Protein AF-A0A510IN25-F1 (afdb_monomer_lite)

Secondary structure (DSSP, 8-state):
--SSSSSSSTT----TT-SSS--S-HHHHHHHHHHHHHHHHHHHHHHHHHHHTT---SSPPPHHHHT--SGGGTTTS-HHHHIIIIIHHHHHHHHHTTPPPPS---HHHHHHHHTTT-TT-HHHHHHHHHHHHHHHH-

Sequence (138 aa):
MALLLLAAELRAAGCGNLFAARAGQPEVLDRMQAIYSEVADQLLQLEGELRRLELWQGEAPPAEALASTEPFCVDTLTLPQWLQFIFLPRMQMMIEQEVPLPRECGIAPIAEEFFKGRGGAAELVAILEAIDQRLQRG

Foldseek 3Di:
DPVVVVVPPVPPDPCPDPPPDDPDDVPVVVVLLVLLVVLLVLLVVLVVLCVVVVVDDPDQFDVVCVPDPDVLSVVRDDLSNSSPVPVSVVSVVCSVVSHQDALADPSLVVQCVSCPVPPDCVSSSVSVVVSNVSSNVD

Radius of gyration: 16.78 Å; chains: 1; bounding box: 36×35×44 Å

Structure (mmCIF, N/CA/C/O backbone):
data_AF-A0A510IN25-F1
#
_entry.id   AF-A0A510IN25-F1
#
loop_
_atom_site.group_PDB
_atom_site.id
_atom_site.type_symbol
_atom_site.label_atom_id
_atom_site.label_alt_id
_atom_site.label_comp_id
_atom_site.label_asym_id
_atom_site.label_entity_id
_atom_site.label_seq_id
_atom_site.pdbx_PDB_ins_code
_atom_site.Cartn_x
_atom_site.Cartn_y
_atom_site.Cartn_z
_atom_site.occupancy
_atom_site.B_iso_or_equiv
_atom_site.auth_seq_id
_atom_site.auth_comp_id
_atom_site.auth_asym_id
_atom_site.auth_atom_id
_atom_site.pdbx_PDB_model_num
ATOM 1 N N . MET A 1 1 ? 14.786 22.641 14.120 1.00 44.03 1 MET A N 1
ATOM 2 C CA . MET A 1 1 ? 14.776 23.453 12.879 1.00 44.03 1 MET A CA 1
ATOM 3 C C . MET A 1 1 ? 15.448 22.720 11.705 1.00 44.03 1 MET A C 1
ATOM 5 O O . MET A 1 1 ? 16.065 23.355 10.866 1.00 44.03 1 MET A O 1
ATOM 9 N N . ALA A 1 2 ? 15.315 21.387 11.637 1.00 37.66 2 ALA A N 1
ATOM 10 C CA . ALA A 1 2 ? 15.897 20.532 10.591 1.00 37.66 2 ALA A CA 1
ATOM 11 C C . ALA A 1 2 ? 14.834 19.653 9.894 1.00 37.66 2 ALA A C 1
ATOM 13 O O . ALA A 1 2 ? 15.171 18.750 9.143 1.00 37.66 2 ALA A O 1
ATOM 14 N N . LEU A 1 3 ? 13.548 19.929 10.141 1.00 33.16 3 LEU A N 1
ATOM 15 C CA . LEU A 1 3 ? 12.408 19.198 9.569 1.00 33.16 3 LEU A CA 1
ATOM 16 C C . LEU A 1 3 ? 11.685 19.974 8.454 1.00 33.16 3 LEU A C 1
ATOM 18 O O . LEU A 1 3 ? 10.772 19.447 7.838 1.00 33.16 3 LEU A O 1
ATOM 22 N N . LEU A 1 4 ? 12.118 21.201 8.143 1.00 34.25 4 LEU A N 1
ATOM 23 C CA . LEU A 1 4 ? 11.548 22.008 7.052 1.00 34.25 4 LEU A CA 1
ATOM 24 C C . LEU A 1 4 ? 12.339 21.923 5.735 1.00 34.25 4 LEU A C 1
ATOM 26 O O . LEU A 1 4 ? 11.950 22.558 4.762 1.00 34.25 4 LEU A O 1
ATOM 30 N N . LEU A 1 5 ? 13.421 21.137 5.676 1.00 33.31 5 LEU A N 1
ATOM 31 C CA . LEU A 1 5 ? 14.242 21.000 4.464 1.00 33.31 5 LEU A CA 1
ATOM 32 C C . LEU A 1 5 ? 13.906 19.774 3.603 1.00 33.31 5 LEU A C 1
ATOM 34 O O . LEU A 1 5 ? 14.292 19.760 2.445 1.00 33.31 5 LEU A O 1
ATOM 38 N N . LEU A 1 6 ? 13.129 18.800 4.095 1.00 37.12 6 LEU A N 1
ATOM 39 C CA . LEU A 1 6 ? 12.755 17.628 3.283 1.00 37.12 6 LEU A CA 1
ATOM 40 C C . LEU A 1 6 ? 11.427 17.796 2.519 1.00 37.12 6 LEU A C 1
ATOM 42 O O . LEU A 1 6 ? 11.153 17.049 1.589 1.00 37.12 6 LEU A O 1
ATOM 46 N N . ALA A 1 7 ? 10.615 18.802 2.862 1.00 35.59 7 ALA A N 1
ATOM 47 C CA . ALA A 1 7 ? 9.337 19.071 2.192 1.00 35.59 7 ALA A CA 1
ATOM 48 C C . ALA A 1 7 ? 9.435 20.110 1.053 1.00 35.59 7 ALA A C 1
ATOM 50 O O . ALA A 1 7 ? 8.430 20.420 0.416 1.00 35.59 7 ALA A O 1
ATOM 51 N N . ALA A 1 8 ? 10.627 20.661 0.788 1.00 32.22 8 ALA A N 1
ATOM 52 C CA . ALA A 1 8 ? 10.828 21.755 -0.168 1.00 32.22 8 ALA A CA 1
ATOM 53 C C . ALA A 1 8 ? 11.520 21.348 -1.486 1.00 32.22 8 ALA A C 1
ATOM 55 O O . ALA A 1 8 ? 11.583 22.168 -2.399 1.00 32.22 8 ALA A O 1
ATOM 56 N N . GLU A 1 9 ? 11.981 20.101 -1.637 1.00 29.67 9 GLU A N 1
ATOM 57 C CA . GLU A 1 9 ? 12.586 19.618 -2.897 1.00 29.67 9 GLU A CA 1
ATOM 58 C C . GLU A 1 9 ? 11.595 18.939 -3.862 1.00 29.67 9 GLU A C 1
ATOM 60 O O . GLU A 1 9 ? 11.953 18.621 -4.991 1.00 29.67 9 GLU A O 1
ATOM 65 N N . LEU A 1 10 ? 10.312 18.813 -3.504 1.00 37.06 10 LEU A N 1
ATOM 66 C CA . LEU A 1 10 ? 9.278 18.228 -4.379 1.00 37.06 10 LEU A CA 1
ATOM 67 C C . LEU A 1 10 ? 8.568 19.247 -5.296 1.00 37.06 10 LEU A C 1
ATOM 69 O O . LEU A 1 10 ? 7.432 19.031 -5.712 1.00 37.06 10 LEU A O 1
ATOM 73 N N . ARG A 1 11 ? 9.211 20.372 -5.645 1.00 40.06 11 ARG A N 1
ATOM 74 C CA . ARG A 1 11 ? 8.624 21.361 -6.576 1.00 40.06 11 ARG A CA 1
ATOM 75 C C . ARG A 1 11 ? 9.586 21.903 -7.636 1.00 40.06 11 ARG A C 1
ATOM 77 O O . ARG A 1 11 ? 9.495 23.071 -8.010 1.00 40.06 11 ARG A O 1
ATOM 84 N N . ALA A 1 12 ? 10.478 21.061 -8.156 1.00 36.91 12 ALA A N 1
ATOM 85 C CA . ALA A 1 12 ? 11.348 21.439 -9.271 1.00 36.91 12 ALA A CA 1
ATOM 86 C C . ALA A 1 12 ? 11.738 20.259 -10.180 1.00 36.91 12 ALA A C 1
ATOM 88 O O . ALA A 1 12 ? 12.915 19.983 -10.364 1.00 36.91 12 ALA A O 1
ATOM 89 N N . ALA A 1 13 ? 10.766 19.588 -10.799 1.00 35.78 13 ALA A N 1
ATOM 90 C CA . ALA A 1 13 ? 11.016 18.835 -12.031 1.00 35.78 13 ALA A CA 1
ATOM 91 C C . ALA A 1 13 ? 9.716 18.693 -12.829 1.00 35.78 13 ALA A C 1
ATOM 93 O O . ALA A 1 13 ? 9.072 17.651 -12.855 1.00 35.78 13 ALA A O 1
ATOM 94 N N . GLY A 1 14 ? 9.315 19.777 -13.495 1.00 48.75 14 GLY A N 1
ATOM 95 C CA . GLY A 1 14 ? 8.486 19.626 -14.681 1.00 48.75 14 GLY A CA 1
ATOM 96 C C . GLY A 1 14 ? 9.301 18.880 -15.732 1.00 48.75 14 GLY A C 1
ATOM 97 O O . GLY A 1 14 ? 10.194 19.468 -16.331 1.00 48.75 14 GLY A O 1
ATOM 98 N N . CYS A 1 15 ? 9.000 17.607 -15.960 1.00 32.53 15 CYS A N 1
ATOM 99 C CA . CYS A 1 15 ? 9.561 16.841 -17.069 1.00 32.53 15 CYS A CA 1
ATOM 100 C C . CYS A 1 15 ? 8.434 16.267 -17.925 1.00 32.53 15 CYS A C 1
ATOM 102 O O . CYS A 1 15 ? 8.283 15.061 -18.074 1.00 32.53 15 CYS A O 1
ATOM 104 N N . GLY A 1 16 ? 7.687 17.157 -18.581 1.00 40.94 16 GLY A N 1
ATOM 105 C CA . GLY A 1 16 ? 6.915 16.817 -19.777 1.00 40.94 16 GLY A CA 1
ATOM 106 C C . GLY A 1 16 ? 7.808 16.516 -20.988 1.00 40.94 16 GLY A C 1
ATOM 107 O O . GLY A 1 16 ? 7.538 17.037 -22.062 1.00 40.94 16 GLY A O 1
ATOM 108 N N . ASN A 1 17 ? 8.909 15.765 -20.829 1.00 39.22 17 ASN A N 1
ATOM 109 C CA . ASN A 1 17 ? 9.840 15.514 -21.935 1.00 39.22 17 ASN A CA 1
ATOM 110 C C . ASN A 1 17 ? 10.750 14.273 -21.790 1.00 39.22 17 ASN A C 1
ATOM 112 O O . ASN A 1 17 ? 11.894 14.301 -22.240 1.00 39.22 17 ASN A O 1
ATOM 116 N N . LEU A 1 18 ? 10.267 13.169 -21.207 1.00 41.44 18 LEU A N 1
ATOM 117 C CA . LEU A 1 18 ? 11.042 11.917 -21.107 1.00 41.44 18 LEU A CA 1
ATOM 118 C C . LEU A 1 18 ? 10.750 10.893 -22.229 1.00 41.44 18 LEU A C 1
ATOM 120 O O . LEU A 1 18 ? 11.073 9.725 -22.090 1.00 41.44 18 LEU A O 1
ATOM 124 N N . PHE A 1 19 ? 10.154 11.296 -23.358 1.00 44.94 19 PHE A N 1
ATOM 125 C CA . PHE A 1 19 ? 9.856 10.365 -24.466 1.00 44.94 19 PHE A CA 1
ATOM 126 C C . PHE A 1 19 ? 10.914 10.326 -25.587 1.00 44.94 19 PHE A C 1
ATOM 128 O O . PHE A 1 19 ? 10.835 9.473 -26.465 1.00 44.94 19 PHE A O 1
ATOM 135 N N . ALA A 1 20 ? 11.916 11.217 -25.597 1.00 40.91 20 ALA A N 1
ATOM 136 C CA . ALA A 1 20 ? 12.750 11.429 -26.793 1.00 40.91 20 ALA A CA 1
ATOM 137 C C . ALA A 1 20 ? 14.185 10.861 -26.755 1.00 40.91 20 ALA A C 1
ATOM 139 O O . ALA A 1 20 ? 14.884 10.957 -27.761 1.00 40.91 20 ALA A O 1
ATOM 140 N N . ALA A 1 21 ? 14.666 10.277 -25.652 1.00 36.53 21 ALA A N 1
ATOM 141 C CA . ALA A 1 21 ? 16.088 9.921 -25.543 1.00 36.53 21 ALA A CA 1
ATOM 142 C C . ALA A 1 21 ? 16.352 8.565 -24.875 1.00 36.53 21 ALA A C 1
ATOM 144 O O . ALA A 1 21 ? 17.020 8.491 -23.848 1.00 36.53 21 ALA A O 1
ATOM 145 N N . ARG A 1 22 ? 15.874 7.468 -25.477 1.00 41.62 22 ARG A N 1
ATOM 146 C CA . ARG A 1 22 ? 16.364 6.121 -25.130 1.00 41.62 22 ARG A CA 1
ATOM 147 C C . ARG A 1 22 ? 16.209 5.119 -26.280 1.00 41.62 22 ARG A C 1
ATOM 149 O O . ARG A 1 22 ? 15.559 4.088 -26.176 1.00 41.62 22 ARG A O 1
ATOM 156 N N . ALA A 1 23 ? 16.826 5.438 -27.417 1.00 42.41 23 ALA A N 1
ATOM 157 C CA . ALA A 1 23 ? 16.999 4.493 -28.516 1.00 42.41 23 ALA A CA 1
ATOM 158 C C . A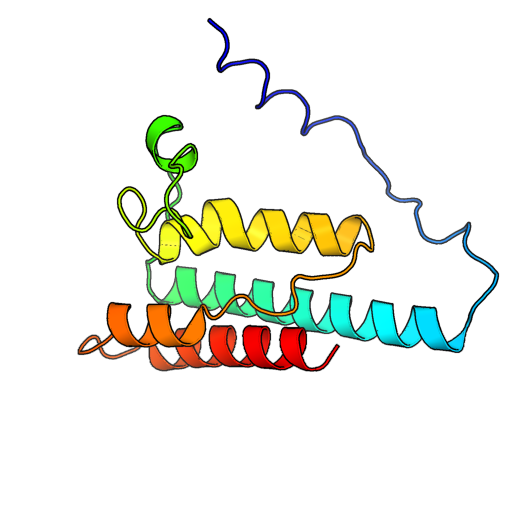LA A 1 23 ? 18.049 3.433 -28.125 1.00 42.41 23 ALA A C 1
ATOM 160 O O . ALA A 1 23 ? 19.218 3.775 -27.951 1.00 42.41 23 ALA A O 1
ATOM 161 N N . GLY A 1 24 ? 17.654 2.160 -27.983 1.00 41.59 24 GLY A N 1
ATOM 162 C CA . GLY A 1 24 ? 18.643 1.081 -27.856 1.00 41.59 24 GLY A CA 1
ATOM 163 C C . GLY A 1 24 ? 18.186 -0.328 -27.459 1.00 41.59 24 GLY A C 1
ATOM 164 O O . GLY A 1 24 ? 18.949 -1.255 -27.707 1.00 41.59 24 GLY A O 1
ATOM 165 N N . GLN A 1 25 ? 16.997 -0.544 -26.879 1.00 35.56 25 GLN A N 1
ATOM 166 C CA . GLN A 1 25 ? 16.517 -1.897 -26.517 1.00 35.56 25 GLN A CA 1
ATOM 167 C C . GLN A 1 25 ? 14.984 -2.015 -26.667 1.00 35.56 25 GLN A C 1
ATOM 169 O O . GLN A 1 25 ? 14.266 -1.832 -25.685 1.00 35.56 25 GLN A O 1
ATOM 174 N N . PRO A 1 26 ? 14.458 -2.299 -27.875 1.00 44.41 26 PRO A N 1
ATOM 175 C CA . PRO A 1 26 ? 13.020 -2.209 -28.150 1.00 44.41 26 PRO A CA 1
ATOM 176 C C . PRO A 1 26 ? 12.158 -3.257 -27.423 1.00 44.41 26 PRO A C 1
ATOM 178 O O . PRO A 1 26 ? 11.007 -2.971 -27.133 1.00 44.41 26 PRO A O 1
ATOM 181 N N . GLU A 1 27 ? 12.687 -4.435 -27.073 1.00 44.69 27 GLU A N 1
ATOM 182 C CA . GLU A 1 27 ? 11.871 -5.515 -26.476 1.00 44.69 27 GLU A CA 1
ATOM 183 C C . GLU A 1 27 ? 11.844 -5.509 -24.936 1.00 44.69 27 GLU A C 1
ATOM 185 O O . GLU A 1 27 ? 10.901 -5.999 -24.320 1.00 44.69 27 GLU A O 1
ATOM 190 N N . VAL A 1 28 ? 12.872 -4.948 -24.292 1.00 48.72 28 VAL A N 1
ATOM 191 C CA . VAL A 1 28 ? 12.958 -4.876 -22.820 1.00 48.72 28 VAL A CA 1
ATOM 192 C C . VAL A 1 28 ? 12.256 -3.623 -22.291 1.00 48.72 28 VAL A C 1
ATOM 194 O O . VAL A 1 28 ? 11.604 -3.686 -21.251 1.00 48.72 28 VAL A O 1
ATOM 197 N N . LEU A 1 29 ? 12.334 -2.508 -23.028 1.00 51.34 29 LEU A N 1
ATOM 198 C CA . LEU A 1 29 ? 11.669 -1.256 -22.665 1.00 51.34 29 LEU A CA 1
ATOM 199 C C . LEU A 1 29 ? 10.139 -1.381 -22.740 1.00 51.34 29 LEU A C 1
ATOM 201 O O . LEU A 1 29 ? 9.462 -0.913 -21.834 1.00 51.34 29 LEU A O 1
ATOM 205 N N . ASP A 1 30 ? 9.616 -2.086 -23.749 1.00 57.03 30 ASP A N 1
ATOM 206 C CA . ASP A 1 30 ? 8.177 -2.333 -23.928 1.00 57.03 30 ASP A CA 1
ATOM 207 C C . ASP A 1 30 ? 7.584 -3.141 -22.758 1.00 57.03 30 ASP A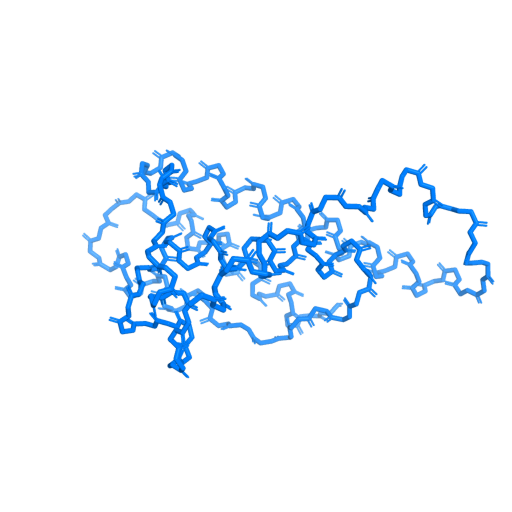 C 1
ATOM 209 O O . ASP A 1 30 ? 6.560 -2.780 -22.178 1.00 57.03 30 ASP A O 1
ATOM 213 N N . ARG A 1 31 ? 8.303 -4.180 -22.310 1.00 62.06 31 ARG A N 1
ATOM 214 C CA . ARG A 1 31 ? 7.878 -5.031 -21.189 1.00 62.06 31 ARG A CA 1
ATOM 215 C C . ARG A 1 31 ? 7.997 -4.333 -19.830 1.00 62.06 31 ARG A C 1
ATOM 217 O O . ARG A 1 31 ? 7.125 -4.512 -18.981 1.00 62.06 31 ARG A O 1
ATOM 224 N N . MET A 1 32 ? 9.039 -3.518 -19.635 1.00 61.81 32 MET A N 1
ATOM 225 C CA . MET A 1 32 ? 9.187 -2.668 -18.446 1.00 61.81 32 MET A CA 1
ATOM 226 C C . MET A 1 32 ? 8.112 -1.571 -18.406 1.00 61.81 32 MET A C 1
ATOM 228 O O . MET A 1 32 ? 7.512 -1.340 -17.362 1.00 61.81 32 MET A O 1
ATOM 232 N N . GLN A 1 33 ? 7.785 -0.953 -19.540 1.00 67.81 33 GLN A N 1
ATOM 233 C CA . GLN A 1 33 ? 6.693 0.021 -19.623 1.00 67.81 33 GLN A CA 1
ATOM 234 C C . GLN A 1 33 ? 5.321 -0.612 -19.378 1.00 67.81 33 GLN A C 1
ATOM 236 O O . GLN A 1 33 ? 4.485 0.003 -18.714 1.00 67.81 33 GLN A O 1
ATOM 241 N N . ALA A 1 34 ? 5.105 -1.857 -19.814 1.00 77.50 34 ALA A N 1
ATOM 242 C CA . ALA A 1 34 ? 3.874 -2.589 -19.531 1.00 77.50 34 ALA A CA 1
ATOM 243 C C . ALA A 1 34 ? 3.664 -2.814 -18.023 1.00 77.50 34 ALA A C 1
ATOM 245 O O . ALA A 1 34 ? 2.593 -2.488 -17.514 1.00 77.50 34 ALA A O 1
ATOM 246 N N . ILE A 1 35 ? 4.682 -3.280 -17.278 1.00 83.00 35 ILE A N 1
ATOM 247 C CA . ILE A 1 35 ? 4.534 -3.439 -15.820 1.00 83.00 35 ILE A CA 1
ATOM 248 C C . ILE A 1 35 ? 4.290 -2.098 -15.124 1.00 83.00 35 ILE A C 1
ATOM 250 O O . ILE A 1 35 ? 3.426 -2.029 -14.255 1.00 83.00 35 ILE A O 1
ATOM 254 N N . TYR A 1 36 ? 4.986 -1.028 -15.516 1.00 83.81 36 TYR A N 1
ATOM 255 C CA . TYR A 1 36 ? 4.770 0.290 -14.921 1.00 83.81 36 TYR A CA 1
ATOM 256 C C . TYR A 1 36 ? 3.344 0.805 -15.143 1.00 83.81 36 TYR A C 1
ATOM 258 O O . TYR A 1 36 ? 2.730 1.306 -14.203 1.00 83.81 36 TYR A O 1
ATOM 266 N N . SER A 1 37 ? 2.797 0.638 -16.350 1.00 83.56 37 SER A N 1
ATOM 267 C CA . SER A 1 37 ? 1.418 1.030 -16.655 1.00 83.56 37 SER A CA 1
ATOM 268 C C . SER A 1 37 ? 0.393 0.180 -15.903 1.00 83.56 37 SER A C 1
ATOM 270 O O . SER A 1 37 ? -0.595 0.721 -15.414 1.00 83.56 37 SER A O 1
ATOM 272 N N . GLU A 1 38 ? 0.611 -1.134 -15.801 1.00 86.06 38 GLU A N 1
ATOM 273 C CA . GLU A 1 38 ? -0.282 -2.039 -15.066 1.00 86.06 38 GLU A CA 1
ATOM 274 C C . GLU A 1 38 ? -0.291 -1.711 -13.570 1.00 86.06 38 GLU A C 1
ATOM 276 O O . GLU A 1 38 ? -1.356 -1.568 -12.974 1.00 86.06 38 GLU A O 1
ATOM 281 N N . VAL A 1 39 ? 0.887 -1.517 -12.971 1.00 86.69 39 VAL A N 1
ATOM 282 C CA . VAL A 1 39 ? 0.996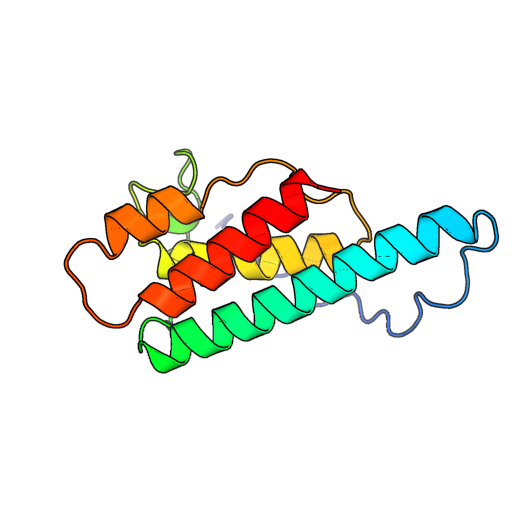 -1.140 -11.558 1.00 86.69 39 VAL A CA 1
ATOM 283 C C . VAL A 1 39 ? 0.381 0.239 -11.327 1.00 86.69 39 VAL A C 1
ATOM 285 O O . VAL A 1 39 ? -0.346 0.410 -10.355 1.00 86.69 39 VAL A O 1
ATOM 288 N N . ALA A 1 40 ? 0.594 1.212 -12.218 1.00 86.25 40 ALA A N 1
ATOM 289 C CA . ALA A 1 40 ? -0.032 2.531 -12.109 1.00 86.25 40 ALA A CA 1
ATOM 290 C C . ALA A 1 40 ? -1.570 2.456 -12.089 1.00 86.25 40 ALA A C 1
ATOM 292 O O . ALA A 1 40 ? -2.200 3.119 -11.264 1.00 86.25 40 ALA A O 1
ATOM 293 N N . ASP A 1 41 ? -2.169 1.625 -12.946 1.00 87.38 41 ASP A N 1
ATOM 294 C CA . ASP A 1 41 ? -3.619 1.407 -12.962 1.00 87.38 41 ASP A CA 1
ATOM 295 C C . ASP A 1 41 ? -4.108 0.783 -11.646 1.00 87.38 41 ASP A C 1
ATOM 297 O O . ASP A 1 41 ? -5.063 1.264 -11.035 1.00 87.38 41 ASP A O 1
ATOM 301 N N . GLN A 1 42 ? -3.388 -0.214 -11.127 1.00 88.00 42 GLN A N 1
ATOM 302 C CA . GLN A 1 42 ? -3.716 -0.835 -9.843 1.00 88.00 42 GLN A CA 1
ATOM 303 C C . GLN A 1 42 ? -3.600 0.142 -8.663 1.00 88.00 42 GLN A C 1
ATOM 305 O O . GLN A 1 42 ? -4.429 0.103 -7.754 1.00 88.00 42 GLN A O 1
ATOM 310 N N . LEU A 1 43 ? -2.610 1.042 -8.665 1.00 87.69 43 LEU A N 1
ATOM 311 C CA . LEU A 1 43 ? -2.486 2.094 -7.647 1.00 87.69 43 LEU A CA 1
ATOM 312 C C . LEU A 1 43 ? -3.683 3.055 -7.695 1.00 87.69 43 LEU A C 1
ATOM 314 O O . LEU A 1 43 ? -4.170 3.478 -6.645 1.00 87.69 43 LEU A O 1
ATOM 318 N N . LEU A 1 44 ? -4.191 3.365 -8.891 1.00 87.06 44 LEU A N 1
ATOM 319 C CA . LEU A 1 44 ? -5.385 4.193 -9.060 1.00 87.06 44 LEU A CA 1
ATOM 320 C C . LEU A 1 44 ? -6.641 3.484 -8.532 1.00 87.06 44 LEU A C 1
ATOM 322 O O . LEU A 1 44 ? -7.451 4.101 -7.837 1.00 87.06 44 LEU A O 1
ATOM 326 N N . GLN A 1 45 ? -6.787 2.186 -8.813 1.00 89.25 45 GLN A N 1
ATOM 327 C CA . GLN A 1 45 ? -7.874 1.371 -8.260 1.00 89.25 45 GLN A CA 1
ATOM 328 C C . GLN A 1 45 ? -7.798 1.305 -6.728 1.00 89.25 45 GLN A C 1
ATOM 330 O O . GLN A 1 45 ? -8.812 1.475 -6.052 1.00 89.25 45 GLN A O 1
ATOM 335 N N . LEU A 1 46 ? -6.594 1.137 -6.172 1.00 89.25 46 LEU A N 1
ATOM 336 C CA . LEU A 1 46 ? -6.361 1.126 -4.728 1.00 89.25 46 LEU A CA 1
ATOM 337 C C . LEU A 1 46 ? -6.798 2.445 -4.073 1.00 89.25 46 LEU A C 1
ATOM 339 O O . LEU A 1 46 ? -7.464 2.435 -3.039 1.00 89.25 46 LEU A O 1
ATOM 343 N N . GLU A 1 47 ? -6.453 3.582 -4.678 1.00 88.62 47 GLU A N 1
ATOM 344 C CA . GLU A 1 47 ? -6.901 4.907 -4.238 1.00 88.62 47 GLU A CA 1
ATOM 345 C C . GLU A 1 47 ? -8.432 5.046 -4.299 1.00 88.62 47 GLU A C 1
ATOM 347 O O . GLU A 1 47 ? -9.046 5.569 -3.363 1.00 88.62 47 GLU A O 1
ATOM 352 N N . GLY A 1 48 ? -9.054 4.550 -5.372 1.00 88.00 48 GLY A N 1
ATOM 353 C CA . GLY A 1 48 ? -10.509 4.501 -5.517 1.00 88.00 48 GLY A CA 1
ATOM 354 C C . GLY A 1 48 ? -11.179 3.719 -4.387 1.00 88.00 48 GLY A C 1
ATOM 355 O O . GLY A 1 48 ? -12.101 4.229 -3.748 1.00 88.00 48 GLY A O 1
ATOM 356 N N . GLU A 1 49 ? -10.665 2.530 -4.075 1.00 89.75 49 GLU A N 1
ATOM 357 C CA . GLU A 1 49 ? -11.191 1.684 -3.003 1.00 89.75 49 GLU A CA 1
ATOM 358 C C . GLU A 1 49 ? -10.962 2.273 -1.609 1.00 89.75 49 GLU A C 1
ATOM 360 O O . GLU A 1 49 ? -11.868 2.255 -0.774 1.00 89.75 49 GLU A O 1
ATOM 365 N N . LEU A 1 50 ? -9.797 2.875 -1.353 1.00 87.38 50 LEU A N 1
ATOM 366 C CA . LEU A 1 50 ? -9.535 3.585 -0.097 1.00 87.38 50 LEU A CA 1
ATOM 367 C C . LEU A 1 50 ? -10.541 4.720 0.128 1.00 87.38 50 LEU A C 1
ATOM 369 O O . LEU A 1 50 ? -11.013 4.914 1.250 1.00 87.38 50 LEU A O 1
ATOM 373 N N . ARG A 1 51 ? -10.901 5.457 -0.928 1.00 87.50 51 ARG A N 1
ATOM 374 C CA . ARG A 1 51 ? -11.936 6.499 -0.862 1.00 87.50 51 ARG A CA 1
ATOM 375 C C . ARG A 1 51 ? -13.331 5.915 -0.681 1.00 87.50 51 ARG A C 1
ATOM 377 O O . ARG A 1 51 ? -14.084 6.428 0.140 1.00 87.50 51 ARG A O 1
ATOM 384 N N . ARG A 1 52 ? -13.666 4.842 -1.406 1.00 89.69 52 ARG A N 1
ATOM 385 C CA . ARG A 1 52 ? -14.964 4.152 -1.309 1.00 89.69 52 ARG A CA 1
ATOM 386 C C . ARG A 1 52 ? -15.223 3.618 0.099 1.00 89.69 52 ARG A C 1
ATOM 388 O O . ARG A 1 52 ? -16.355 3.658 0.567 1.00 89.69 52 ARG A O 1
ATOM 395 N N . LEU A 1 53 ? -14.176 3.137 0.765 1.00 87.44 53 LEU A N 1
ATOM 396 C CA . LEU A 1 53 ? -14.222 2.617 2.132 1.00 87.44 53 LEU A CA 1
ATOM 397 C C . LEU A 1 53 ? -14.076 3.701 3.210 1.00 87.44 53 LEU A C 1
ATOM 399 O O . LEU A 1 53 ? -13.983 3.361 4.387 1.00 87.44 53 LEU A O 1
ATOM 403 N N . GLU A 1 54 ? -14.027 4.982 2.824 1.00 87.25 54 GLU A N 1
ATOM 404 C CA . GLU A 1 54 ? -13.819 6.123 3.730 1.00 87.25 54 GLU A CA 1
ATOM 405 C C . GLU A 1 54 ? -12.526 6.006 4.567 1.00 87.25 54 GLU A C 1
ATOM 407 O O . GLU A 1 54 ? -12.409 6.549 5.664 1.00 87.25 54 GLU A O 1
ATOM 412 N N . LEU A 1 55 ? -11.530 5.286 4.044 1.00 85.69 55 LEU A N 1
ATOM 413 C CA . LEU A 1 55 ? -10.215 5.095 4.663 1.00 85.69 55 LEU A CA 1
ATOM 414 C C . LEU A 1 55 ? -9.197 6.144 4.212 1.00 85.69 55 LEU A C 1
ATOM 416 O O . LEU A 1 55 ? -8.137 6.271 4.825 1.00 85.69 55 LEU A O 1
ATOM 420 N N . TRP A 1 56 ? -9.503 6.866 3.132 1.00 85.88 56 TRP A N 1
ATOM 421 C CA . TRP A 1 56 ? -8.673 7.938 2.599 1.00 85.88 56 TRP A CA 1
ATOM 422 C C . TRP A 1 56 ? -8.632 9.123 3.564 1.00 85.88 56 TRP A C 1
ATOM 424 O O . TRP A 1 56 ? -9.655 9.757 3.830 1.00 85.88 56 TRP A O 1
ATOM 434 N N . GLN A 1 57 ? -7.445 9.455 4.067 1.00 79.12 57 GLN A N 1
ATOM 435 C CA . GLN A 1 57 ? -7.269 10.534 5.034 1.00 79.12 57 GLN A CA 1
ATOM 436 C C . GLN A 1 57 ? -6.758 11.789 4.337 1.00 79.12 57 GLN A C 1
ATOM 438 O O . GLN A 1 57 ? -5.701 11.790 3.719 1.00 79.12 57 GLN A O 1
ATOM 443 N N . GLY A 1 58 ? -7.494 12.895 4.435 1.00 73.38 58 GLY A N 1
ATOM 444 C CA . GLY A 1 58 ? -7.033 14.176 3.888 1.00 73.38 58 GLY A CA 1
ATOM 445 C C . GLY A 1 58 ? -5.859 14.783 4.664 1.00 73.38 58 GLY A C 1
ATOM 446 O O . GLY A 1 58 ? -5.100 15.573 4.108 1.00 73.38 58 GLY A O 1
ATOM 447 N N . GLU A 1 59 ? -5.706 14.410 5.935 1.00 75.00 59 GLU A N 1
ATOM 448 C CA . GLU A 1 59 ? -4.673 14.933 6.823 1.00 75.00 59 GLU A CA 1
ATOM 449 C C . GLU A 1 59 ? -3.503 13.951 6.923 1.00 75.00 59 GLU A C 1
ATOM 451 O O . GLU A 1 59 ? -3.694 12.758 7.168 1.00 75.00 59 GLU A O 1
ATOM 456 N N . ALA A 1 60 ? -2.289 14.455 6.696 1.00 73.31 60 ALA A N 1
ATOM 457 C CA . ALA A 1 60 ? -1.086 13.643 6.788 1.00 73.31 60 ALA A CA 1
ATOM 458 C C . ALA A 1 60 ? -0.759 13.327 8.256 1.00 73.31 60 ALA A C 1
ATOM 460 O O . ALA A 1 60 ? -0.860 14.219 9.104 1.00 73.31 60 ALA A O 1
ATOM 461 N N . PRO A 1 61 ? -0.334 12.090 8.572 1.00 77.31 61 PRO A N 1
ATOM 462 C CA . PRO A 1 61 ? 0.130 11.751 9.909 1.00 77.31 61 PRO A CA 1
ATOM 463 C C . PRO A 1 61 ? 1.369 12.583 10.283 1.00 77.31 61 PRO A C 1
ATOM 465 O O . PRO A 1 61 ? 2.084 13.076 9.402 1.00 77.31 61 PRO A O 1
ATOM 468 N N . PRO A 1 62 ? 1.649 12.746 11.588 1.00 75.25 62 PRO A N 1
ATOM 469 C CA . PRO A 1 62 ? 2.792 13.525 12.045 1.00 75.25 62 PRO A CA 1
ATOM 470 C C . PRO A 1 62 ? 4.100 12.969 11.475 1.00 75.25 62 PRO A C 1
ATOM 472 O O . PRO A 1 62 ? 4.270 11.758 11.320 1.00 75.25 62 PRO A O 1
ATOM 475 N N . ALA A 1 63 ? 5.049 13.862 11.184 1.00 73.19 63 ALA A N 1
ATOM 476 C CA . ALA A 1 63 ? 6.337 13.488 10.604 1.00 73.19 63 ALA A CA 1
ATOM 477 C C . ALA A 1 63 ? 7.100 12.478 11.477 1.00 73.19 63 ALA A C 1
ATOM 479 O O . ALA A 1 63 ? 7.806 11.628 10.940 1.00 73.19 63 ALA A O 1
ATOM 480 N N . GLU A 1 64 ? 6.914 12.511 12.803 1.00 75.19 64 GLU A N 1
ATOM 481 C CA . GLU A 1 64 ? 7.480 11.503 13.705 1.00 75.19 64 GLU A CA 1
ATOM 482 C C . GLU A 1 64 ? 6.926 10.092 13.443 1.00 75.19 64 GLU A C 1
ATOM 484 O O . GLU A 1 64 ? 7.671 9.120 13.535 1.00 75.19 64 GLU A O 1
ATOM 489 N N . ALA A 1 65 ? 5.648 9.967 13.070 1.00 71.12 65 ALA A N 1
ATOM 490 C CA . ALA A 1 65 ? 5.035 8.680 12.742 1.00 71.12 65 ALA A CA 1
ATOM 491 C C . ALA A 1 65 ? 5.490 8.154 11.372 1.00 71.12 65 ALA A C 1
ATOM 493 O O . ALA A 1 65 ? 5.645 6.945 11.205 1.00 71.12 65 ALA A O 1
ATOM 494 N N . LEU A 1 66 ? 5.746 9.057 10.418 1.00 67.94 66 LEU A N 1
ATOM 495 C CA . LEU A 1 66 ? 6.308 8.742 9.097 1.00 67.94 66 LEU A CA 1
ATOM 496 C C . LEU A 1 66 ? 7.796 8.365 9.160 1.00 67.94 66 LEU A C 1
ATOM 498 O O . LEU A 1 66 ? 8.280 7.631 8.304 1.00 67.94 66 LEU A O 1
ATOM 502 N N . ALA A 1 67 ? 8.519 8.855 10.170 1.00 70.88 67 ALA A N 1
ATOM 503 C CA . ALA A 1 67 ? 9.937 8.578 10.392 1.00 70.88 67 ALA A CA 1
ATOM 504 C C . ALA A 1 67 ? 10.199 7.305 11.222 1.00 70.88 67 ALA A C 1
ATOM 506 O O . ALA A 1 67 ? 11.321 7.104 11.692 1.00 70.88 67 ALA A O 1
ATOM 507 N N . SER A 1 68 ? 9.185 6.456 11.426 1.00 72.06 68 SER A N 1
ATOM 508 C CA . SER A 1 68 ? 9.342 5.214 12.185 1.00 72.06 68 SER A CA 1
ATOM 509 C C . SER A 1 68 ? 10.340 4.271 11.510 1.00 72.06 68 SER A C 1
ATOM 511 O O . SER A 1 68 ? 10.314 4.073 10.295 1.00 72.06 68 SER A O 1
ATOM 513 N N . THR A 1 69 ? 11.230 3.690 12.313 1.00 68.19 69 THR A N 1
ATOM 514 C CA . THR A 1 69 ? 12.264 2.741 11.875 1.00 68.19 69 THR A CA 1
ATOM 515 C C . THR A 1 69 ? 11.761 1.305 11.742 1.00 68.19 69 THR A C 1
ATOM 517 O O . THR A 1 69 ? 12.485 0.462 11.215 1.00 68.19 69 THR A O 1
ATOM 520 N N . GLU A 1 70 ? 10.549 1.017 12.219 1.00 70.31 70 GLU A N 1
ATOM 521 C CA . GLU A 1 70 ? 9.929 -0.303 12.099 1.00 70.31 70 GLU A CA 1
ATOM 522 C C . GLU A 1 70 ? 9.481 -0.573 10.648 1.00 70.31 70 GLU A C 1
ATOM 524 O O . GLU A 1 70 ? 9.037 0.347 9.947 1.00 70.31 70 GLU A O 1
ATOM 529 N N . PRO A 1 71 ? 9.556 -1.828 10.169 1.00 65.25 71 PRO A N 1
ATOM 530 C CA . PRO A 1 71 ? 9.098 -2.182 8.832 1.00 65.25 71 PRO A CA 1
ATOM 531 C C . PRO A 1 71 ? 7.608 -1.843 8.677 1.00 65.25 71 PRO A C 1
ATOM 533 O O . PRO A 1 71 ? 6.795 -2.133 9.550 1.00 65.25 71 PRO A O 1
ATOM 536 N N . PHE A 1 72 ? 7.259 -1.193 7.562 1.00 60.53 72 PHE A N 1
ATOM 537 C CA . PHE A 1 72 ? 5.907 -0.690 7.260 1.00 60.53 72 PHE A CA 1
ATOM 538 C C . PHE A 1 72 ? 5.339 0.322 8.273 1.00 60.53 72 PHE A C 1
ATOM 540 O O . PHE A 1 72 ? 4.151 0.631 8.219 1.00 60.53 72 PHE A O 1
ATOM 547 N N . CYS A 1 73 ? 6.165 0.855 9.182 1.00 67.00 73 CYS A N 1
ATOM 548 C CA . CYS A 1 73 ? 5.737 1.765 10.246 1.00 67.00 73 CYS A CA 1
ATOM 549 C C . CYS A 1 73 ? 4.531 1.227 11.049 1.00 67.00 73 CYS A C 1
ATOM 551 O O . CYS A 1 73 ? 3.692 2.010 11.489 1.00 67.00 73 CYS A O 1
ATOM 553 N N . VAL A 1 74 ? 4.431 -0.099 11.236 1.00 66.94 74 VAL A N 1
ATOM 554 C CA . VAL A 1 74 ? 3.266 -0.767 11.861 1.00 66.94 74 VAL A CA 1
ATOM 555 C C . VAL A 1 74 ? 2.959 -0.299 13.285 1.00 66.94 74 VAL A C 1
ATOM 557 O O . VAL A 1 74 ? 1.834 -0.448 13.752 1.00 66.94 74 VAL A O 1
ATOM 560 N N . ASP A 1 75 ? 3.955 0.259 13.970 1.00 73.88 75 ASP A N 1
ATOM 561 C CA . ASP A 1 75 ? 3.834 0.759 15.340 1.00 73.88 75 ASP A CA 1
ATOM 562 C C . ASP A 1 75 ? 3.165 2.147 15.396 1.00 73.88 75 ASP A C 1
ATOM 564 O O . ASP A 1 75 ? 2.465 2.481 16.349 1.00 73.88 75 ASP A O 1
ATOM 568 N N . THR A 1 76 ? 3.343 2.956 14.346 1.00 69.00 76 THR A N 1
ATOM 569 C CA . THR A 1 76 ? 2.976 4.382 14.333 1.00 69.00 76 THR A CA 1
ATOM 570 C C . THR A 1 76 ? 1.895 4.742 13.319 1.00 69.00 76 THR A C 1
ATOM 572 O O . THR A 1 76 ? 1.220 5.757 13.495 1.00 69.00 76 THR A O 1
ATOM 575 N N . LEU A 1 77 ? 1.720 3.949 12.259 1.00 79.00 77 LEU A N 1
ATOM 576 C CA . LEU A 1 77 ? 0.780 4.211 11.173 1.00 79.00 77 LEU A CA 1
ATOM 577 C C . LEU A 1 77 ? -0.232 3.083 11.025 1.00 79.00 77 LEU A C 1
ATOM 579 O O . LEU A 1 77 ? 0.077 1.899 11.127 1.00 79.00 77 LEU A O 1
ATOM 583 N N . THR A 1 78 ? -1.461 3.465 10.690 1.00 83.06 78 THR A N 1
ATOM 584 C CA . THR A 1 78 ? -2.450 2.499 10.207 1.00 83.06 78 THR A CA 1
ATOM 585 C C . THR A 1 78 ? -2.128 2.095 8.769 1.00 83.06 78 THR A C 1
ATOM 587 O O . THR A 1 78 ? -1.608 2.897 7.991 1.00 83.06 78 THR A O 1
ATOM 590 N N . LEU A 1 79 ? -2.496 0.871 8.381 1.00 84.44 79 LEU A N 1
ATOM 591 C CA . LEU A 1 79 ? -2.318 0.375 7.014 1.00 84.44 79 LEU A CA 1
ATOM 592 C C . LEU A 1 79 ? -2.779 1.369 5.922 1.00 84.44 79 LEU A C 1
ATOM 594 O O . LEU A 1 79 ? -1.981 1.650 5.030 1.00 84.44 79 LEU A O 1
ATOM 598 N N . PRO A 1 80 ? -3.998 1.951 5.961 1.00 86.62 80 PRO A N 1
ATOM 599 C CA . PRO A 1 80 ? -4.420 2.918 4.944 1.00 86.62 80 PRO A CA 1
ATOM 600 C C . PRO A 1 80 ? -3.568 4.198 4.919 1.00 86.62 80 PRO A C 1
ATOM 602 O O . PRO A 1 80 ? -3.318 4.727 3.839 1.00 86.62 80 PRO A O 1
ATOM 605 N N . GLN A 1 81 ? -3.060 4.671 6.064 1.00 85.25 81 GLN A N 1
ATOM 606 C CA . GLN A 1 81 ? -2.132 5.813 6.097 1.00 85.25 81 GLN A CA 1
ATOM 607 C C . GLN A 1 81 ? -0.794 5.455 5.458 1.00 85.25 81 GLN A C 1
ATOM 609 O O . GLN A 1 81 ? -0.266 6.224 4.659 1.00 85.25 81 GLN A O 1
ATOM 614 N N . TRP A 1 82 ? -0.253 4.281 5.779 1.00 86.44 82 TRP A N 1
ATOM 615 C CA . TRP A 1 82 ? 0.976 3.806 5.161 1.00 86.44 82 TRP A CA 1
ATOM 616 C C . TRP A 1 82 ? 0.811 3.651 3.640 1.00 86.44 82 TRP A C 1
ATOM 618 O O . TRP A 1 82 ? 1.657 4.121 2.875 1.00 86.44 82 TRP A O 1
ATOM 628 N N . LEU A 1 83 ? -0.316 3.086 3.189 1.00 86.69 83 LEU A N 1
ATOM 629 C CA . LEU A 1 83 ? -0.642 2.957 1.769 1.00 86.69 83 LEU A CA 1
ATOM 630 C C . LEU A 1 83 ? -0.691 4.320 1.071 1.00 86.69 83 LEU A C 1
ATOM 632 O O . LEU A 1 83 ? -0.075 4.508 0.025 1.00 86.69 83 LEU A O 1
ATOM 636 N N . GLN A 1 84 ? -1.387 5.283 1.669 1.00 85.50 84 GLN A N 1
ATOM 637 C CA . GLN A 1 84 ? -1.596 6.592 1.070 1.00 85.50 84 GLN A CA 1
ATOM 638 C C . GLN A 1 84 ? -0.335 7.466 1.062 1.00 85.50 84 GLN A C 1
ATOM 640 O O . GLN A 1 84 ? -0.020 8.083 0.047 1.00 85.50 84 GLN A O 1
ATOM 645 N N . PHE A 1 85 ? 0.365 7.558 2.193 1.00 83.38 85 PHE A N 1
ATOM 646 C CA . PHE A 1 85 ? 1.435 8.542 2.390 1.00 83.38 85 PHE A CA 1
ATOM 647 C C . PHE A 1 85 ? 2.833 7.997 2.108 1.00 83.38 85 PHE A C 1
ATOM 649 O O . PHE A 1 85 ? 3.752 8.785 1.896 1.00 83.38 85 PHE A O 1
ATOM 656 N N . ILE A 1 86 ? 3.010 6.673 2.094 1.00 83.06 86 ILE A N 1
ATOM 657 C CA . ILE A 1 86 ? 4.308 6.044 1.833 1.00 83.06 86 ILE A CA 1
ATOM 658 C C . ILE A 1 86 ? 4.247 5.214 0.558 1.00 83.06 86 ILE A C 1
ATOM 660 O O . ILE A 1 86 ? 5.041 5.450 -0.348 1.00 83.06 86 ILE A O 1
ATOM 664 N N . PHE A 1 87 ? 3.323 4.260 0.457 1.00 86.00 87 PHE A N 1
ATOM 665 C CA . PHE A 1 87 ? 3.321 3.301 -0.646 1.00 86.00 87 PHE A CA 1
ATOM 666 C C . PHE A 1 87 ? 2.973 3.939 -1.997 1.00 86.00 87 PHE A C 1
ATOM 668 O O . PHE A 1 87 ? 3.789 3.873 -2.912 1.00 86.00 87 PHE A O 1
ATOM 675 N N . LEU A 1 88 ? 1.817 4.604 -2.121 1.00 86.69 88 LEU A N 1
ATOM 676 C CA . LEU A 1 88 ? 1.382 5.271 -3.356 1.00 86.69 88 LEU A CA 1
ATOM 677 C C . LEU A 1 88 ? 2.448 6.230 -3.926 1.00 86.69 88 LEU A C 1
ATOM 679 O O . LEU A 1 88 ? 2.863 6.020 -5.069 1.00 86.69 88 LEU A O 1
ATOM 683 N N . PRO A 1 89 ? 2.949 7.236 -3.174 1.00 84.25 89 PRO A N 1
ATOM 684 C CA . PRO A 1 89 ? 3.931 8.178 -3.709 1.00 84.25 89 PRO A CA 1
ATOM 685 C C . PRO A 1 89 ? 5.274 7.510 -4.015 1.00 84.25 89 PRO A C 1
ATOM 687 O O . PRO A 1 89 ? 5.928 7.864 -4.992 1.00 84.25 89 PRO A O 1
ATOM 690 N N . ARG A 1 90 ? 5.687 6.509 -3.225 1.00 84.31 90 ARG A N 1
ATOM 691 C CA . ARG A 1 90 ? 6.930 5.769 -3.477 1.00 84.31 90 ARG A CA 1
ATOM 692 C C . ARG A 1 90 ? 6.850 4.949 -4.760 1.00 84.31 90 ARG A C 1
ATOM 694 O O . ARG A 1 90 ? 7.806 4.953 -5.528 1.00 84.31 90 ARG A O 1
ATOM 701 N N . MET A 1 91 ? 5.733 4.264 -4.993 1.00 84.44 91 MET A N 1
ATOM 702 C CA . MET A 1 91 ? 5.524 3.472 -6.204 1.00 84.44 91 MET A CA 1
ATOM 703 C C . MET A 1 91 ? 5.410 4.367 -7.440 1.00 84.44 91 MET A C 1
ATOM 705 O O . MET A 1 91 ? 6.052 4.074 -8.445 1.00 84.44 91 MET A O 1
ATOM 709 N N . GLN A 1 92 ? 4.684 5.489 -7.353 1.00 83.94 92 GLN A N 1
ATOM 710 C CA . GLN A 1 92 ? 4.626 6.487 -8.430 1.00 83.94 92 GLN A CA 1
ATOM 711 C C . GLN A 1 92 ? 6.014 7.022 -8.775 1.00 83.94 92 GLN A C 1
ATOM 713 O O . GLN A 1 92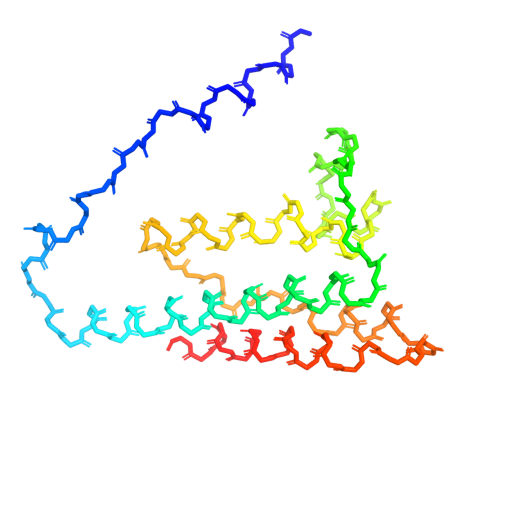 ? 6.411 6.950 -9.931 1.00 83.94 92 GLN A O 1
ATOM 718 N N . MET A 1 93 ? 6.806 7.422 -7.775 1.00 84.38 93 MET A N 1
ATOM 719 C CA . MET A 1 93 ? 8.180 7.870 -8.003 1.00 84.38 93 MET A CA 1
ATOM 720 C C . MET A 1 93 ? 9.023 6.791 -8.695 1.00 84.38 93 MET A C 1
ATOM 722 O O . MET A 1 93 ? 9.814 7.098 -9.582 1.00 84.38 93 MET A O 1
ATOM 726 N N . MET A 1 94 ? 8.875 5.520 -8.309 1.00 82.38 94 MET A N 1
ATOM 727 C CA . MET A 1 94 ? 9.628 4.435 -8.940 1.00 82.38 94 MET A CA 1
ATOM 728 C C . MET A 1 94 ? 9.237 4.216 -10.406 1.00 82.38 94 MET A C 1
ATOM 730 O O . MET A 1 94 ? 10.110 3.976 -11.239 1.00 82.38 94 MET A O 1
ATOM 734 N N . ILE A 1 95 ? 7.943 4.329 -10.708 1.00 82.62 95 ILE A N 1
ATOM 735 C CA . ILE A 1 95 ? 7.397 4.282 -12.067 1.00 82.62 95 ILE A CA 1
ATOM 736 C C . ILE A 1 95 ? 7.925 5.461 -12.895 1.00 82.62 95 ILE A C 1
ATOM 738 O O . ILE A 1 95 ? 8.452 5.257 -13.984 1.00 82.62 95 ILE A O 1
ATOM 742 N N . GLU A 1 96 ? 7.844 6.683 -12.364 1.00 79.75 96 GLU A N 1
ATOM 743 C CA . GLU A 1 96 ? 8.290 7.907 -13.042 1.00 79.75 96 GLU A CA 1
ATOM 744 C C . GLU A 1 96 ? 9.796 7.915 -13.325 1.00 79.75 96 GLU A C 1
ATOM 746 O O . GLU A 1 96 ? 10.236 8.433 -14.349 1.00 79.75 96 GLU A O 1
ATOM 751 N N . GLN A 1 97 ? 10.592 7.341 -12.421 1.00 80.38 97 GLN A N 1
ATOM 752 C CA . GLN A 1 97 ? 12.046 7.238 -12.563 1.00 80.38 97 GLN A CA 1
ATOM 753 C C . GLN A 1 97 ? 12.484 5.993 -13.354 1.00 80.38 97 GLN A C 1
ATOM 755 O O . GLN A 1 97 ? 13.686 5.778 -13.517 1.00 80.38 97 GLN A O 1
ATOM 760 N N . GLU A 1 98 ? 11.540 5.164 -13.817 1.00 76.88 98 GLU A N 1
ATOM 761 C CA . GLU A 1 98 ? 11.796 3.885 -14.497 1.00 76.88 98 GLU A CA 1
ATOM 762 C C . GLU A 1 98 ? 12.818 3.010 -13.741 1.00 76.88 98 GLU A C 1
ATOM 764 O O . GLU A 1 98 ? 13.684 2.351 -14.328 1.00 76.88 98 GLU A O 1
ATOM 769 N N . VAL A 1 99 ? 12.755 3.035 -12.406 1.00 80.25 99 VAL A N 1
ATOM 770 C CA . VAL A 1 99 ? 13.632 2.234 -11.545 1.00 80.25 99 VAL A CA 1
ATOM 771 C C . VAL A 1 99 ? 12.987 0.879 -11.256 1.00 80.25 99 VAL A C 1
ATOM 773 O O . VAL A 1 99 ? 11.761 0.742 -11.311 1.00 80.25 99 VAL A O 1
ATOM 776 N N . PRO A 1 100 ? 13.783 -0.164 -10.966 1.00 78.44 100 PRO A N 1
ATOM 777 C CA . PRO A 1 100 ? 13.242 -1.479 -10.646 1.00 78.44 100 PRO A CA 1
ATOM 778 C C . PRO A 1 100 ? 12.306 -1.414 -9.435 1.00 78.44 100 PRO A C 1
ATOM 780 O O . PRO A 1 100 ? 12.686 -0.940 -8.362 1.00 78.44 100 PRO A O 1
ATOM 783 N N . LEU A 1 101 ? 11.087 -1.920 -9.623 1.00 78.69 101 LEU A N 1
ATOM 784 C CA . LEU A 1 101 ? 10.082 -2.015 -8.571 1.00 78.69 101 LEU A CA 1
ATOM 785 C C . LEU A 1 101 ? 10.497 -3.057 -7.516 1.00 78.69 101 LEU A C 1
ATOM 787 O O . LEU A 1 101 ? 11.190 -4.031 -7.842 1.00 78.69 101 LEU A O 1
ATOM 791 N N . PRO A 1 102 ? 10.084 -2.882 -6.249 1.00 80.00 102 PRO A N 1
ATOM 792 C CA . PRO A 1 102 ? 10.307 -3.882 -5.214 1.00 80.00 102 PRO A CA 1
ATOM 793 C C . PRO A 1 102 ? 9.609 -5.188 -5.601 1.00 80.00 102 PRO A C 1
ATOM 795 O O . PRO A 1 102 ? 8.429 -5.185 -5.921 1.00 80.00 102 PRO A O 1
ATOM 798 N N . ARG A 1 103 ? 10.343 -6.306 -5.572 1.00 71.88 103 ARG A N 1
ATOM 799 C CA . ARG A 1 103 ? 9.811 -7.633 -5.939 1.00 71.88 103 ARG A CA 1
ATOM 800 C C . ARG A 1 103 ? 9.007 -8.300 -4.825 1.00 71.88 103 ARG A C 1
ATOM 802 O O . ARG A 1 103 ? 8.273 -9.244 -5.082 1.00 71.88 103 ARG A O 1
ATOM 809 N N . GLU A 1 104 ? 9.166 -7.821 -3.596 1.00 70.50 104 GLU A N 1
ATOM 810 C CA . GLU A 1 104 ? 8.530 -8.377 -2.408 1.00 70.50 104 GLU A CA 1
ATOM 811 C C . GLU A 1 104 ? 8.070 -7.213 -1.525 1.00 70.50 104 GLU A C 1
ATOM 813 O O . GLU A 1 104 ? 8.888 -6.490 -0.953 1.00 70.50 104 GLU A O 1
ATOM 818 N N . CYS A 1 105 ? 6.758 -6.981 -1.481 1.00 73.62 105 CYS A N 1
ATOM 819 C CA . CYS A 1 105 ? 6.148 -6.033 -0.552 1.00 73.62 105 CYS A CA 1
ATOM 820 C C . CYS A 1 105 ? 5.326 -6.769 0.506 1.00 73.62 105 CYS A C 1
ATOM 822 O O . CYS A 1 105 ? 5.472 -6.460 1.683 1.00 73.62 105 CYS A O 1
ATOM 824 N N . GLY A 1 106 ? 4.531 -7.772 0.115 1.00 77.62 106 GLY A N 1
ATOM 825 C CA . GLY A 1 106 ? 3.819 -8.629 1.069 1.00 77.62 106 GLY A CA 1
ATOM 826 C C . GLY A 1 106 ? 2.763 -7.855 1.855 1.00 77.62 106 GLY A C 1
ATOM 827 O O . GLY A 1 106 ? 2.604 -8.048 3.058 1.00 77.62 106 GLY A O 1
ATOM 828 N N . ILE A 1 107 ? 2.060 -6.953 1.174 1.00 81.75 107 ILE A N 1
ATOM 829 C CA . ILE A 1 107 ? 1.081 -6.048 1.776 1.00 81.75 107 ILE A CA 1
ATOM 830 C C . ILE A 1 107 ? -0.269 -6.752 1.917 1.00 81.75 107 ILE A C 1
ATOM 832 O O . ILE A 1 107 ? -0.977 -6.528 2.899 1.00 81.75 107 ILE A O 1
ATOM 836 N N . ALA A 1 108 ? -0.613 -7.634 0.975 1.00 83.56 108 ALA A N 1
ATOM 837 C CA . ALA A 1 108 ? -1.850 -8.410 0.992 1.00 83.56 108 ALA A CA 1
ATOM 838 C C . ALA A 1 108 ? -2.131 -9.136 2.328 1.00 83.56 108 ALA A C 1
ATOM 840 O O . ALA A 1 108 ? -3.210 -8.915 2.879 1.00 83.56 108 ALA A O 1
ATOM 841 N N . PRO A 1 109 ? -1.202 -9.917 2.926 1.00 81.25 109 PRO A N 1
ATOM 842 C CA . PRO A 1 109 ? -1.462 -10.584 4.207 1.00 81.25 109 PRO A CA 1
ATOM 843 C C . PRO A 1 109 ? -1.655 -9.600 5.372 1.00 81.25 109 PRO A C 1
ATOM 845 O O . PRO A 1 109 ? -2.427 -9.870 6.290 1.00 81.25 109 PRO A O 1
ATOM 848 N N . ILE A 1 110 ? -0.998 -8.435 5.336 1.00 82.38 110 ILE A N 1
ATOM 849 C CA . ILE A 1 110 ? -1.180 -7.383 6.350 1.00 82.38 110 ILE A CA 1
ATOM 850 C C . ILE A 1 110 ? -2.575 -6.765 6.210 1.00 82.38 110 ILE A C 1
ATOM 852 O O . ILE A 1 110 ? -3.259 -6.531 7.207 1.00 82.38 110 ILE A O 1
ATOM 856 N N . ALA A 1 111 ? -3.017 -6.525 4.975 1.00 84.88 111 ALA A N 1
ATOM 857 C CA . ALA A 1 111 ? -4.357 -6.038 4.689 1.00 84.88 111 ALA A CA 1
ATOM 858 C C . ALA A 1 111 ? -5.434 -7.032 5.112 1.00 84.88 111 ALA A C 1
ATOM 860 O O . ALA A 1 111 ? -6.405 -6.636 5.755 1.00 84.88 111 ALA A O 1
ATOM 861 N N . GLU A 1 112 ? -5.245 -8.313 4.820 1.00 85.81 112 GLU A N 1
ATOM 862 C CA . GLU A 1 112 ? -6.169 -9.363 5.231 1.00 85.81 112 GLU A CA 1
ATOM 863 C C . GLU A 1 112 ? -6.328 -9.413 6.755 1.00 85.81 112 GLU A C 1
ATOM 865 O O . GLU A 1 112 ? -7.455 -9.397 7.251 1.00 85.81 112 GLU A O 1
ATOM 870 N N . GLU A 1 113 ? -5.225 -9.376 7.510 1.00 85.50 113 GLU A N 1
ATOM 871 C CA . GLU A 1 113 ? -5.283 -9.348 8.975 1.00 85.50 113 GLU A CA 1
ATOM 872 C C . GLU A 1 113 ? -5.897 -8.042 9.510 1.00 85.50 113 GLU A C 1
ATOM 874 O O . GLU A 1 113 ? -6.695 -8.082 10.447 1.00 85.50 113 GLU A O 1
ATOM 879 N N . PHE A 1 114 ? -5.603 -6.887 8.899 1.00 84.75 114 PHE A N 1
ATOM 880 C CA . PHE A 1 114 ? -6.176 -5.595 9.302 1.00 84.75 114 PHE A CA 1
ATOM 881 C C . PHE A 1 114 ? -7.694 -5.524 9.074 1.00 84.75 114 PHE A C 1
ATOM 883 O O . PHE A 1 114 ? -8.431 -4.972 9.895 1.00 84.75 114 PHE A O 1
ATOM 890 N N . PHE A 1 115 ? -8.178 -6.084 7.964 1.00 82.75 115 PHE A N 1
ATOM 891 C CA . PHE A 1 115 ? -9.602 -6.123 7.623 1.00 82.75 115 PHE A CA 1
ATOM 892 C C . PHE A 1 115 ? -10.311 -7.387 8.107 1.00 82.75 115 PHE A C 1
ATOM 894 O O . PHE A 1 115 ? -11.504 -7.563 7.848 1.00 82.75 115 PHE A O 1
ATOM 901 N N . LYS A 1 116 ? -9.626 -8.253 8.854 1.00 81.62 116 LYS A N 1
ATOM 902 C CA . LYS A 1 116 ? -10.197 -9.482 9.395 1.00 81.62 116 LYS A CA 1
ATOM 903 C C . LYS A 1 116 ? -11.414 -9.168 10.260 1.00 81.62 116 LYS A C 1
ATOM 905 O O . LYS A 1 116 ? -11.331 -8.498 11.286 1.00 81.62 116 LYS A O 1
ATOM 910 N N . GLY A 1 117 ? -12.579 -9.642 9.825 1.00 76.81 117 GLY A N 1
ATOM 911 C CA . GLY A 1 117 ? -13.856 -9.375 10.494 1.00 76.81 117 GLY A CA 1
ATOM 912 C C . GLY A 1 117 ? -14.530 -8.043 10.127 1.00 76.81 117 GLY A C 1
ATOM 913 O O . GLY A 1 117 ? -15.653 -7.810 10.572 1.00 76.81 117 GLY A O 1
ATOM 914 N N . ARG A 1 118 ? -13.921 -7.195 9.283 1.00 73.75 118 ARG A N 1
ATOM 915 C CA . ARG A 1 118 ? -14.586 -6.055 8.627 1.00 73.75 118 ARG A CA 1
ATOM 916 C C . ARG A 1 118 ? -15.114 -6.481 7.258 1.00 73.75 118 ARG A C 1
ATOM 918 O O . ARG A 1 118 ? -14.354 -6.773 6.341 1.00 73.75 118 ARG A O 1
ATOM 925 N N . GLY A 1 119 ? -16.435 -6.483 7.099 1.00 75.00 119 GLY A N 1
ATOM 926 C CA . GLY A 1 119 ? -17.058 -6.667 5.787 1.00 75.00 119 GLY A CA 1
ATOM 927 C C . GLY A 1 119 ? -16.763 -5.487 4.852 1.00 75.00 119 GLY A C 1
ATOM 928 O O . GLY A 1 119 ? -16.701 -4.345 5.299 1.00 75.00 119 GLY A O 1
ATOM 929 N N . GLY A 1 120 ? -16.605 -5.762 3.555 1.00 80.19 120 GLY A N 1
ATOM 930 C CA . GLY A 1 120 ? -16.534 -4.733 2.507 1.00 80.19 120 GLY A CA 1
ATOM 931 C C . GLY A 1 120 ? -15.137 -4.374 1.991 1.00 80.19 120 GLY A C 1
ATOM 932 O O . GLY A 1 120 ? -15.057 -3.718 0.958 1.00 80.19 120 GLY A O 1
ATOM 933 N N . ALA A 1 121 ? -14.059 -4.842 2.629 1.00 84.69 121 ALA A N 1
ATOM 934 C CA . ALA A 1 121 ? -12.677 -4.561 2.214 1.00 84.69 121 ALA A CA 1
ATOM 935 C C . ALA A 1 121 ? -12.035 -5.653 1.333 1.00 84.69 121 ALA A C 1
ATOM 937 O O . ALA A 1 121 ? -10.853 -5.570 1.012 1.00 84.69 121 ALA A O 1
ATOM 938 N N . ALA A 1 122 ? -12.802 -6.673 0.934 1.00 86.69 122 ALA A N 1
ATOM 939 C CA . ALA A 1 122 ? -12.305 -7.780 0.112 1.00 86.69 122 ALA A CA 1
ATOM 940 C C . ALA A 1 122 ? -11.726 -7.304 -1.231 1.00 86.69 122 ALA A C 1
ATOM 942 O O . ALA A 1 122 ? -10.716 -7.826 -1.687 1.00 86.69 122 ALA A O 1
ATOM 943 N N . GLU A 1 123 ? -12.339 -6.285 -1.834 1.00 88.69 123 GLU A N 1
ATOM 944 C CA . GLU A 1 123 ? -11.890 -5.699 -3.099 1.00 88.69 123 GLU A CA 1
ATOM 945 C C . GLU A 1 123 ? -10.545 -4.977 -2.948 1.00 88.69 123 GLU A C 1
ATOM 947 O O . GLU A 1 123 ? -9.629 -5.203 -3.732 1.00 88.69 123 GLU A O 1
ATOM 952 N N . LEU A 1 124 ? -10.368 -4.216 -1.865 1.00 88.75 124 LEU A N 1
ATOM 953 C CA . LEU A 1 124 ? -9.093 -3.578 -1.543 1.00 88.75 124 LEU A CA 1
ATOM 954 C C . LEU A 1 124 ? -7.976 -4.609 -1.310 1.00 88.75 124 LEU A C 1
ATOM 956 O O . LEU A 1 124 ? -6.868 -4.432 -1.814 1.00 88.75 124 LEU A O 1
ATOM 960 N N . VAL A 1 125 ? -8.259 -5.695 -0.581 1.00 90.06 125 VAL A N 1
ATOM 961 C CA . VAL A 1 125 ? -7.290 -6.786 -0.368 1.00 90.06 125 VAL A CA 1
ATOM 962 C C . VAL A 1 125 ? -6.932 -7.460 -1.695 1.00 90.06 125 VAL A C 1
ATOM 964 O O . VAL A 1 125 ? -5.754 -7.690 -1.953 1.00 90.06 125 VAL A O 1
ATOM 967 N N . ALA A 1 126 ? -7.914 -7.702 -2.567 1.00 90.88 126 ALA A N 1
ATOM 968 C CA . ALA A 1 126 ? -7.683 -8.285 -3.886 1.00 90.88 126 ALA A CA 1
ATOM 969 C C . ALA A 1 126 ? -6.809 -7.388 -4.783 1.00 90.88 126 ALA A C 1
ATOM 971 O O . ALA A 1 126 ? -5.940 -7.894 -5.490 1.00 90.88 126 ALA A O 1
ATOM 972 N N . ILE A 1 127 ? -6.985 -6.062 -4.734 1.00 90.06 127 ILE A N 1
ATOM 973 C CA . ILE A 1 127 ? -6.124 -5.118 -5.466 1.00 90.06 127 ILE A CA 1
ATOM 974 C C . ILE A 1 127 ? -4.685 -5.189 -4.948 1.00 90.06 127 ILE A C 1
ATOM 976 O O . ILE A 1 127 ? -3.752 -5.273 -5.744 1.00 90.06 127 ILE A O 1
ATOM 980 N N . LEU A 1 128 ? -4.492 -5.190 -3.626 1.00 89.69 128 LEU A N 1
ATOM 981 C CA . LEU A 1 128 ? -3.160 -5.297 -3.022 1.00 89.69 128 LEU A CA 1
ATOM 982 C C . LEU A 1 128 ? -2.478 -6.620 -3.375 1.00 89.69 128 LEU A C 1
ATOM 984 O O . LEU A 1 128 ? -1.298 -6.626 -3.715 1.00 89.69 128 LEU A O 1
ATOM 988 N N . GLU A 1 129 ? -3.226 -7.722 -3.366 1.00 90.62 129 GLU A N 1
ATOM 989 C CA . GLU A 1 129 ? -2.731 -9.025 -3.803 1.00 90.62 129 GLU A CA 1
ATOM 990 C C . GLU A 1 129 ? -2.345 -9.014 -5.286 1.00 90.62 129 GLU A C 1
ATOM 992 O O . GLU A 1 129 ? -1.284 -9.517 -5.656 1.00 90.62 129 GLU A O 1
ATOM 997 N N . ALA A 1 130 ? -3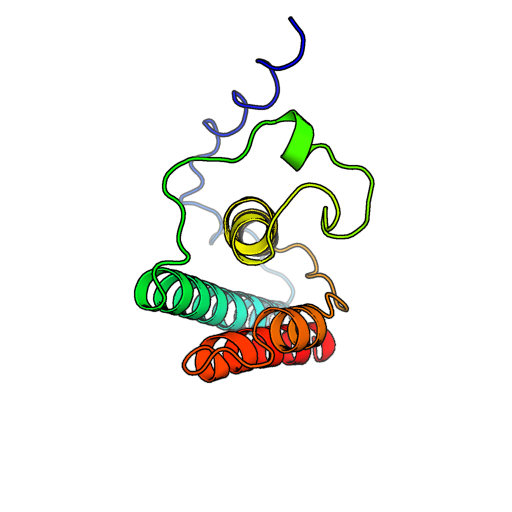.161 -8.400 -6.142 1.00 89.69 130 ALA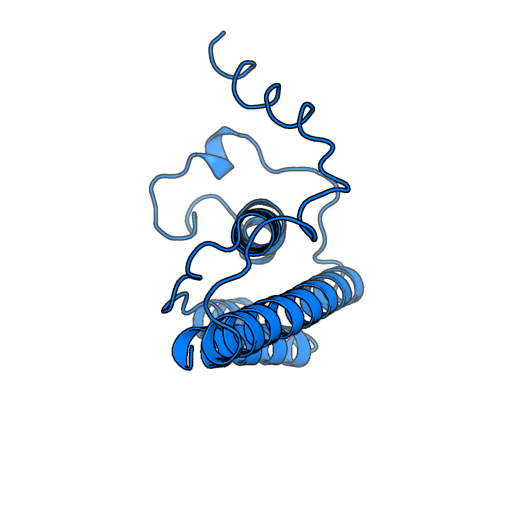 A N 1
ATOM 998 C CA . ALA A 1 130 ? -2.854 -8.272 -7.558 1.00 89.69 130 ALA A CA 1
ATOM 999 C C . ALA A 1 130 ? -1.581 -7.440 -7.794 1.00 89.69 130 ALA A C 1
ATOM 1001 O O . ALA A 1 130 ? -0.799 -7.773 -8.689 1.00 89.69 130 ALA A O 1
ATOM 1002 N N . ILE A 1 131 ? -1.353 -6.386 -7.001 1.00 88.31 131 ILE A N 1
ATOM 1003 C CA . ILE A 1 131 ? -0.113 -5.598 -7.035 1.00 88.31 131 ILE A CA 1
ATOM 1004 C C . ILE A 1 131 ? 1.064 -6.477 -6.604 1.00 88.31 131 ILE A C 1
ATOM 1006 O O . ILE A 1 131 ? 2.026 -6.608 -7.356 1.00 88.31 131 ILE A O 1
ATOM 1010 N N . ASP A 1 132 ? 0.978 -7.136 -5.444 1.00 87.31 132 ASP A N 1
ATOM 1011 C CA . ASP A 1 132 ? 2.037 -8.014 -4.928 1.00 87.31 132 ASP A CA 1
ATOM 1012 C C . ASP A 1 132 ? 2.409 -9.113 -5.940 1.00 87.31 132 ASP A C 1
ATOM 1014 O O . ASP A 1 132 ? 3.587 -9.320 -6.242 1.00 87.31 132 ASP A O 1
ATOM 1018 N N . GLN A 1 133 ? 1.418 -9.784 -6.533 1.00 87.06 133 GLN A N 1
ATOM 1019 C CA . GLN A 1 133 ? 1.653 -10.807 -7.553 1.00 87.06 133 GLN A CA 1
ATOM 1020 C C . GLN A 1 133 ? 2.302 -10.237 -8.816 1.00 87.06 133 GLN A C 1
ATOM 1022 O O . GLN A 1 133 ? 3.140 -10.903 -9.433 1.00 87.06 133 GLN A O 1
ATOM 1027 N N . ARG A 1 134 ? 1.913 -9.026 -9.235 1.00 85.19 134 ARG A N 1
ATOM 1028 C CA . ARG A 1 134 ? 2.506 -8.377 -10.407 1.00 85.19 134 ARG A CA 1
ATOM 1029 C C . ARG A 1 134 ? 3.970 -8.028 -10.153 1.00 85.19 134 ARG A C 1
ATOM 1031 O O . ARG A 1 134 ? 4.814 -8.318 -10.998 1.00 85.19 134 ARG A O 1
ATOM 1038 N N . LEU A 1 135 ? 4.271 -7.494 -8.974 1.00 84.56 135 LEU A N 1
ATOM 1039 C CA . LEU A 1 135 ? 5.624 -7.154 -8.539 1.00 84.56 135 LEU A CA 1
ATOM 1040 C C . LEU A 1 135 ? 6.546 -8.375 -8.435 1.00 84.56 135 LEU A C 1
ATOM 1042 O O . LEU A 1 135 ? 7.713 -8.303 -8.821 1.00 84.56 135 LEU A O 1
ATOM 1046 N N . GLN A 1 136 ? 6.018 -9.513 -7.981 1.00 83.44 136 GLN A N 1
ATOM 1047 C CA . GLN A 1 136 ? 6.765 -10.773 -7.917 1.00 83.44 136 GLN A CA 1
ATOM 1048 C C . GLN A 1 136 ? 7.079 -11.355 -9.302 1.00 83.44 136 GLN A C 1
ATOM 1050 O O . GLN A 1 136 ? 8.099 -12.025 -9.475 1.00 83.44 136 GLN A O 1
ATOM 1055 N N . ARG A 1 137 ? 6.202 -11.130 -10.289 1.00 77.25 137 ARG A N 1
ATOM 1056 C CA . ARG A 1 137 ? 6.332 -11.704 -11.637 1.00 77.25 137 ARG A CA 1
ATOM 1057 C C . ARG A 1 137 ? 7.340 -10.973 -12.528 1.00 77.25 137 ARG A C 1
ATOM 1059 O O . ARG A 1 137 ? 7.954 -11.650 -13.350 1.00 77.25 137 ARG A O 1
ATOM 1066 N N . GLY A 1 138 ? 7.559 -9.672 -12.306 1.00 62.53 138 GLY A N 1
ATOM 1067 C CA . GLY A 1 138 ? 8.539 -8.857 -13.040 1.00 62.53 138 GLY A CA 1
ATOM 1068 C C . GLY A 1 138 ? 8.073 -8.421 -14.423 1.00 62.53 138 GLY A C 1
ATOM 1069 O O . GLY A 1 138 ? 7.877 -9.289 -15.300 1.00 62.53 138 GLY A O 1
#

pLDDT: mean 72.06, std 18.38, range [29.67, 90.88]